Protein AF-A0A9Q2W4R4-F1 (afdb_monomer)

Nearest PDB structures (foldseek):
  2p9r-assembly2_B  TM=5.722E-01  e=4.052E+00  Homo sapiens
  7nlj-assembly1_B  TM=3.086E-01  e=3.792E+00  Pyricularia oryzae Y34

Secondary structure (DSSP, 8-state):
--PPP----TTHHHHTTTSGGGS--------------SEEEEE-TTS-EEEEEESEETTEES--SHHHHHHHHS-SHHHHHHHHHHT-EEEEE-HHHHHHHHHHHHS--THHHHHHHHTT--

Sequence (122 aa):
MTEQPDTDIRPQLRQHNEDVAALASVTVVPTVTVTVPSHWLLVMPCGCIDGSALSTTFGEIVRPTAESAHKMLTPRKRDRDREIKQGWTVRGATRAELDNLVELFTTKCPHNAEAALEEATQ

Solvent-accessible surface area (backbone atoms only — not comparable to full-atom values): 7758 Å² total; per-residue (Å²): 141,81,86,80,82,86,74,81,63,74,70,61,66,58,60,63,65,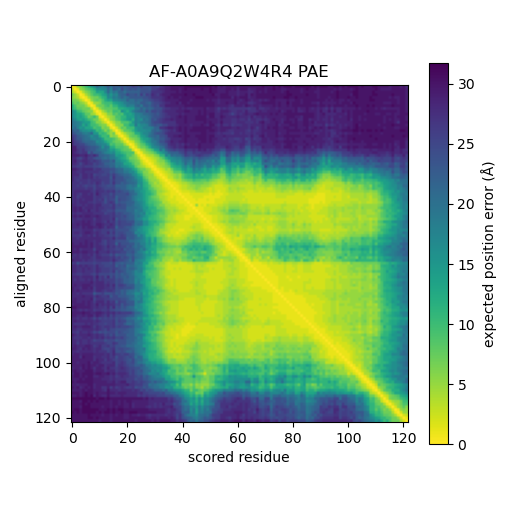66,66,72,78,76,79,78,87,80,77,81,76,82,85,79,86,80,88,62,45,56,28,35,33,38,28,42,69,88,68,42,50,82,46,76,44,66,16,53,56,98,87,40,80,77,29,80,43,52,67,58,41,45,46,65,79,39,70,49,65,71,57,43,58,47,37,53,74,66,52,40,46,58,43,72,32,49,68,73,57,47,70,76,42,54,69,46,71,75,48,79,64,68,63,68,65,52,58,66,52,59,70,71,72,116

Foldseek 3Di:
DDDDDDPPCVVVVVVVVVVVPPDDPPDDDDDDDQDAFQKKFWAAPVRFTPDMDGCDDPNDRQHSDQVSRLCVVPVDPVVSVVRVVRVIGIDGHHPVVVVVCVVSNVDDDPVVVVVVVVVVPD

Organism: NCBI:txid138532

pLDDT: mean 73.84, std 16.37, range [43.47, 94.0]

Radius of gyration: 32.1 Å; Cα contacts (8 Å, |Δi|>4): 113; chains: 1; bounding box: 80×88×51 Å

Mean predicted aligned error: 15.01 Å

Structure (mmCIF, N/CA/C/O backbone):
data_AF-A0A9Q2W4R4-F1
#
_entry.id   AF-A0A9Q2W4R4-F1
#
loop_
_atom_site.group_PDB
_atom_site.id
_atom_site.type_symbol
_atom_site.label_atom_id
_atom_site.label_alt_id
_atom_site.label_comp_id
_atom_site.label_asym_id
_atom_site.label_entity_id
_atom_site.label_seq_id
_atom_site.pdbx_PDB_ins_code
_atom_site.Cartn_x
_atom_site.Cartn_y
_atom_site.Cartn_z
_atom_site.occupancy
_atom_site.B_iso_or_equiv
_atom_site.auth_seq_id
_atom_site.auth_comp_id
_atom_site.auth_asym_id
_atom_site.auth_atom_id
_atom_site.pdbx_PDB_model_num
ATOM 1 N N . MET A 1 1 ? 55.537 69.173 -29.488 1.00 48.00 1 MET A N 1
ATOM 2 C CA . MET A 1 1 ? 54.362 69.259 -28.601 1.00 48.00 1 MET A CA 1
ATOM 3 C C . MET A 1 1 ? 53.342 68.271 -29.127 1.00 48.00 1 MET A C 1
ATOM 5 O O . MET A 1 1 ? 52.731 68.569 -30.142 1.00 48.00 1 MET A O 1
ATOM 9 N N . THR A 1 2 ? 53.226 67.102 -28.497 1.00 44.75 2 THR A N 1
ATOM 10 C CA . THR A 1 2 ? 52.089 66.194 -28.708 1.00 44.75 2 THR A CA 1
ATOM 11 C C . THR A 1 2 ? 51.875 65.444 -27.400 1.00 44.75 2 THR A C 1
ATOM 13 O O . THR A 1 2 ? 52.601 64.507 -27.083 1.00 44.75 2 THR A O 1
ATOM 16 N N . GLU A 1 3 ? 50.956 65.957 -26.595 1.00 49.56 3 GLU A N 1
ATOM 17 C CA . GLU A 1 3 ? 50.534 65.380 -25.321 1.00 49.56 3 GLU A CA 1
ATOM 18 C C . GLU A 1 3 ? 49.612 64.187 -25.617 1.00 49.56 3 GLU A C 1
ATOM 20 O O . GLU A 1 3 ? 48.666 64.311 -26.397 1.00 49.56 3 GLU A O 1
ATOM 25 N N . GLN A 1 4 ? 49.908 63.014 -25.052 1.00 56.34 4 GLN A N 1
ATOM 26 C CA . GLN A 1 4 ? 48.991 61.872 -25.083 1.00 56.34 4 GLN A CA 1
ATOM 27 C C . GLN A 1 4 ? 47.985 62.011 -23.928 1.00 56.34 4 GLN A C 1
ATOM 29 O O . GLN A 1 4 ? 48.412 62.302 -22.812 1.00 56.34 4 GLN A O 1
ATOM 34 N N . PRO A 1 5 ? 46.674 61.805 -24.149 1.00 53.47 5 PRO A N 1
ATOM 35 C CA . PRO A 1 5 ? 45.690 61.880 -23.077 1.00 53.47 5 PRO A CA 1
ATOM 36 C C . PRO A 1 5 ? 45.724 60.615 -22.207 1.00 53.47 5 PRO A C 1
ATOM 38 O O . PRO A 1 5 ? 45.444 59.511 -22.683 1.00 53.47 5 PRO A O 1
ATOM 41 N N . ASP A 1 6 ? 46.029 60.802 -20.921 1.00 58.84 6 ASP A N 1
ATOM 42 C CA . ASP A 1 6 ? 45.850 59.813 -19.854 1.00 58.84 6 ASP A CA 1
ATOM 43 C C . ASP A 1 6 ? 44.366 59.436 -19.755 1.00 58.84 6 ASP A C 1
ATOM 45 O O . ASP A 1 6 ? 43.543 60.143 -19.170 1.00 58.84 6 ASP A O 1
ATOM 49 N N . THR A 1 7 ? 44.001 58.317 -20.377 1.00 59.56 7 THR A N 1
ATOM 50 C CA . THR A 1 7 ? 42.672 57.728 -20.215 1.00 59.56 7 THR A CA 1
ATOM 51 C C . THR A 1 7 ? 42.719 56.850 -18.972 1.00 59.56 7 THR A C 1
ATOM 53 O O . THR A 1 7 ? 43.194 55.718 -19.023 1.00 59.56 7 THR A O 1
ATOM 56 N N . ASP A 1 8 ? 42.269 57.387 -17.839 1.00 58.50 8 ASP A N 1
ATOM 57 C CA . ASP A 1 8 ? 42.145 56.633 -16.592 1.00 58.50 8 ASP A CA 1
ATOM 58 C C . ASP A 1 8 ? 41.060 55.550 -16.748 1.00 58.50 8 ASP A C 1
ATOM 60 O O . ASP A 1 8 ? 39.860 55.820 -16.730 1.00 58.50 8 ASP A O 1
ATOM 64 N N . ILE A 1 9 ? 41.497 54.305 -16.959 1.00 56.22 9 ILE A N 1
ATOM 65 C CA . ILE A 1 9 ? 40.640 53.129 -17.201 1.00 56.22 9 ILE A CA 1
ATOM 66 C C . ILE A 1 9 ? 40.119 52.532 -15.876 1.00 56.22 9 ILE A C 1
ATOM 68 O O . ILE A 1 9 ? 39.275 51.631 -15.869 1.00 56.22 9 ILE A O 1
ATOM 72 N N . ARG A 1 10 ? 40.586 53.033 -14.721 1.00 54.19 10 ARG A N 1
ATOM 73 C CA . ARG A 1 10 ? 40.223 52.512 -13.391 1.00 54.19 10 ARG A CA 1
ATOM 74 C C . ARG A 1 10 ? 38.727 52.583 -13.040 1.00 54.19 10 ARG A C 1
ATOM 76 O O . ARG A 1 10 ? 38.293 51.699 -12.300 1.00 54.19 10 ARG A O 1
ATOM 83 N N . PRO A 1 11 ? 37.903 53.522 -13.551 1.00 53.66 11 PRO A N 1
ATOM 84 C CA . PRO A 1 11 ? 36.466 53.517 -13.268 1.00 53.66 11 PRO A CA 1
ATOM 85 C C . PRO A 1 11 ? 35.711 52.366 -13.950 1.00 53.66 11 PRO A C 1
ATOM 87 O O . PRO A 1 11 ? 34.708 51.897 -13.417 1.00 53.66 11 PRO A O 1
ATOM 90 N N . GLN A 1 12 ? 36.184 51.881 -15.106 1.00 52.44 12 GLN A N 1
ATOM 91 C CA . GLN A 1 12 ? 35.434 50.922 -15.931 1.00 52.44 12 GLN A CA 1
ATOM 92 C C . GLN A 1 12 ? 35.511 49.481 -15.404 1.00 52.44 12 GLN A C 1
ATOM 94 O O . GLN A 1 12 ? 34.550 48.727 -15.534 1.00 52.44 12 GLN A O 1
ATOM 99 N N . LEU A 1 13 ? 36.609 49.104 -14.735 1.00 52.53 13 LEU A N 1
ATOM 100 C CA . LEU A 1 13 ? 36.751 47.762 -14.151 1.00 52.53 13 LEU A CA 1
ATOM 101 C C . LEU A 1 13 ? 35.843 47.528 -12.933 1.00 52.53 13 LEU A C 1
ATOM 103 O O . LEU A 1 13 ? 35.542 46.383 -12.607 1.00 52.53 13 LEU A O 1
ATOM 107 N N . ARG A 1 14 ? 35.418 48.595 -12.242 1.00 51.69 14 ARG A N 1
ATOM 108 C CA . ARG A 1 14 ? 34.556 48.477 -11.058 1.00 51.69 14 ARG A CA 1
ATOM 109 C C . ARG A 1 14 ? 33.106 48.183 -11.443 1.00 51.69 14 ARG A C 1
ATOM 111 O O . ARG A 1 14 ? 32.484 47.353 -10.792 1.00 51.69 14 ARG A O 1
ATOM 118 N N . GLN A 1 15 ? 32.619 48.788 -12.528 1.00 50.75 15 GLN A N 1
ATOM 119 C CA . GLN A 1 15 ? 31.242 48.614 -12.998 1.00 50.75 15 GLN A CA 1
ATOM 120 C C . GLN A 1 15 ? 30.967 47.175 -13.471 1.00 50.75 15 GLN A C 1
ATOM 122 O O . GLN A 1 15 ? 29.915 46.625 -13.173 1.00 50.75 15 GLN A O 1
ATOM 127 N N . HIS A 1 16 ? 31.932 46.518 -14.128 1.00 50.31 16 HIS A N 1
ATOM 128 C CA . HIS A 1 16 ? 31.747 45.146 -14.622 1.00 50.31 16 HIS A CA 1
ATOM 129 C C . HIS A 1 16 ? 31.712 44.061 -13.538 1.00 50.31 16 HIS A C 1
ATOM 131 O O . HIS A 1 16 ? 31.210 42.970 -13.797 1.00 50.31 16 HIS A O 1
ATOM 137 N N . ASN A 1 17 ? 32.210 44.334 -12.330 1.00 50.50 17 ASN A N 1
ATOM 138 C CA . ASN A 1 17 ? 32.214 43.341 -11.252 1.00 50.50 17 ASN A CA 1
ATOM 139 C C . ASN A 1 17 ? 30.885 43.276 -10.482 1.00 50.50 17 ASN A C 1
ATOM 141 O O . ASN A 1 17 ? 30.648 42.298 -9.775 1.00 50.50 17 ASN A O 1
ATOM 145 N N . GLU A 1 18 ? 30.013 44.278 -10.619 1.00 51.09 18 GLU A N 1
ATOM 146 C CA . GLU A 1 18 ? 28.725 44.334 -9.913 1.00 51.09 18 GLU A CA 1
ATOM 147 C C . GLU A 1 18 ? 27.595 43.637 -10.700 1.00 51.09 18 GLU A C 1
ATOM 149 O O . GLU A 1 18 ? 26.637 43.154 -10.097 1.00 51.09 18 GLU A O 1
ATOM 154 N N . ASP A 1 19 ? 27.754 43.460 -12.019 1.00 46.78 19 ASP A N 1
ATOM 155 C CA . ASP A 1 19 ? 26.759 42.811 -12.890 1.00 46.78 19 ASP A CA 1
ATOM 156 C C . ASP A 1 19 ? 26.824 41.267 -12.880 1.00 46.78 19 ASP A C 1
ATOM 158 O O . ASP A 1 19 ? 25.856 40.593 -13.237 1.00 46.78 19 ASP A O 1
ATOM 162 N N . VAL A 1 20 ? 27.939 40.665 -12.441 1.00 52.25 20 VAL A N 1
ATOM 163 C CA . VAL A 1 20 ? 28.107 39.191 -12.431 1.00 52.25 20 VAL A CA 1
ATOM 164 C C . VAL A 1 20 ? 27.402 38.534 -11.232 1.00 52.25 20 VAL A C 1
ATOM 166 O O . VAL A 1 20 ? 27.149 37.330 -11.234 1.00 52.25 20 VAL A O 1
ATOM 169 N N . ALA A 1 21 ? 27.016 39.310 -10.217 1.00 52.81 21 ALA A N 1
ATOM 170 C CA . ALA A 1 21 ? 26.387 38.792 -9.001 1.00 52.81 21 ALA A CA 1
ATOM 171 C C . ALA A 1 21 ? 24.892 38.430 -9.160 1.00 52.81 21 ALA A C 1
ATOM 173 O O . 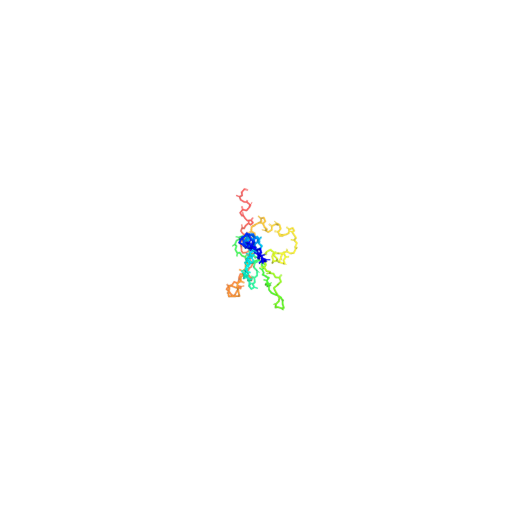ALA A 1 21 ? 24.295 37.906 -8.220 1.00 52.81 21 ALA A O 1
ATOM 174 N N . ALA A 1 22 ? 24.273 38.696 -10.317 1.00 54.69 22 ALA A N 1
ATOM 175 C CA . ALA A 1 22 ? 22.814 38.672 -10.445 1.00 54.69 22 ALA A CA 1
ATOM 176 C C . ALA A 1 22 ? 22.186 37.413 -11.082 1.00 54.69 22 ALA A C 1
ATOM 178 O O . ALA A 1 22 ? 20.964 37.307 -11.042 1.00 54.69 22 ALA A O 1
ATOM 179 N N . LEU A 1 23 ? 22.924 36.457 -11.670 1.00 55.16 23 LEU A N 1
ATOM 180 C CA . LEU A 1 23 ? 22.287 35.429 -12.528 1.00 55.16 23 LEU A CA 1
ATOM 181 C C . LEU A 1 23 ? 22.839 33.997 -12.405 1.00 55.16 23 LEU A C 1
ATOM 183 O O . LEU A 1 23 ? 23.126 33.349 -13.410 1.00 55.16 23 LEU A O 1
ATOM 187 N N . ALA A 1 24 ? 22.916 33.441 -11.196 1.00 59.12 24 ALA A N 1
ATOM 188 C CA . ALA A 1 24 ? 23.051 31.987 -11.054 1.00 59.12 24 ALA A CA 1
ATOM 189 C C . ALA A 1 24 ? 22.366 31.460 -9.788 1.00 59.12 24 ALA A C 1
ATOM 191 O O . ALA A 1 24 ? 23.006 31.069 -8.814 1.00 59.12 24 ALA A O 1
ATOM 192 N N . SER A 1 25 ? 21.034 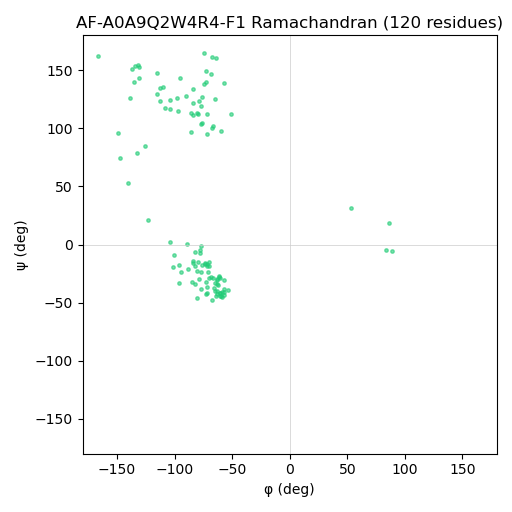31.407 -9.801 1.00 61.88 25 SER A N 1
ATOM 193 C CA . SER A 1 25 ? 20.303 30.540 -8.877 1.00 61.88 25 SER A CA 1
ATOM 194 C C . SER A 1 25 ? 20.510 29.089 -9.322 1.00 61.88 25 SER A C 1
ATOM 196 O O . SER A 1 25 ? 19.816 28.600 -10.210 1.00 61.88 25 SER A O 1
ATOM 198 N N . VAL A 1 26 ? 21.492 28.396 -8.741 1.00 66.00 26 VAL A N 1
ATOM 199 C CA . VAL A 1 26 ? 21.658 26.949 -8.932 1.00 66.00 26 VAL A CA 1
ATOM 200 C C . VAL A 1 26 ? 20.477 26.253 -8.258 1.00 66.00 26 VAL A C 1
ATOM 20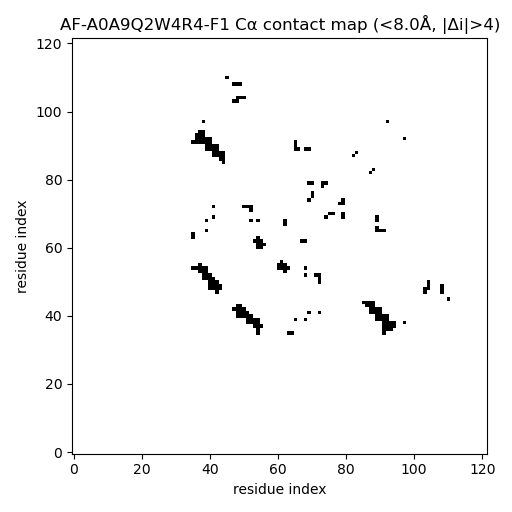2 O O . VAL A 1 26 ? 20.438 26.103 -7.039 1.00 66.00 26 VAL A O 1
ATOM 205 N N . THR A 1 27 ? 19.477 25.853 -9.041 1.00 68.62 27 THR A N 1
ATOM 206 C CA . THR A 1 27 ? 18.376 25.027 -8.542 1.00 68.62 27 THR A CA 1
ATOM 207 C C . THR A 1 27 ? 18.862 23.587 -8.414 1.00 68.62 27 THR A C 1
ATOM 209 O O . THR A 1 27 ? 19.001 22.872 -9.403 1.00 68.62 27 THR A O 1
ATOM 212 N N . VAL A 1 28 ? 19.129 23.149 -7.184 1.00 69.75 28 VAL A N 1
ATOM 213 C CA . VAL A 1 28 ? 19.353 21.731 -6.885 1.00 69.75 28 VAL A CA 1
ATOM 214 C C . VAL A 1 28 ? 18.006 21.017 -6.989 1.00 69.75 28 VAL A C 1
ATOM 216 O O . VAL A 1 28 ? 17.111 21.269 -6.186 1.00 69.75 28 VAL A O 1
ATOM 219 N N . VAL A 1 29 ? 17.847 20.139 -7.982 1.00 76.56 29 VAL A N 1
ATOM 220 C CA . VAL A 1 29 ? 16.679 19.253 -8.076 1.00 76.56 29 VAL A CA 1
ATOM 221 C C . VAL A 1 29 ? 16.958 18.034 -7.193 1.00 76.56 29 VAL A C 1
ATOM 223 O O . VAL A 1 29 ? 17.858 17.255 -7.520 1.00 76.56 29 VAL A O 1
ATOM 226 N N . PRO A 1 30 ? 16.250 17.844 -6.066 1.00 76.00 30 PRO A N 1
ATOM 227 C CA . PRO A 1 30 ? 16.439 16.648 -5.264 1.00 76.00 30 PRO A CA 1
ATOM 228 C C . PRO A 1 30 ? 15.994 15.433 -6.080 1.00 76.00 30 PRO A C 1
ATOM 230 O O . PRO A 1 30 ? 14.869 15.369 -6.576 1.00 76.00 30 PRO A O 1
ATOM 233 N N . THR A 1 31 ? 16.885 14.456 -6.222 1.00 76.75 31 THR A N 1
ATOM 234 C CA . THR A 1 31 ? 16.512 13.151 -6.770 1.00 76.75 31 THR A CA 1
ATOM 235 C C . THR A 1 31 ? 15.843 12.357 -5.655 1.00 76.75 31 THR A C 1
ATOM 237 O O . THR A 1 31 ? 16.488 12.012 -4.666 1.00 76.75 31 THR A O 1
ATOM 240 N N . VAL A 1 32 ? 14.541 12.103 -5.792 1.00 76.19 32 VAL A N 1
ATOM 241 C CA . VAL A 1 32 ? 13.774 11.279 -4.850 1.00 76.19 32 VAL A CA 1
ATOM 242 C C . VAL A 1 32 ? 13.687 9.864 -5.403 1.00 76.19 32 VAL A C 1
ATOM 244 O O . VAL A 1 32 ? 13.062 9.627 -6.435 1.00 76.19 32 VAL A O 1
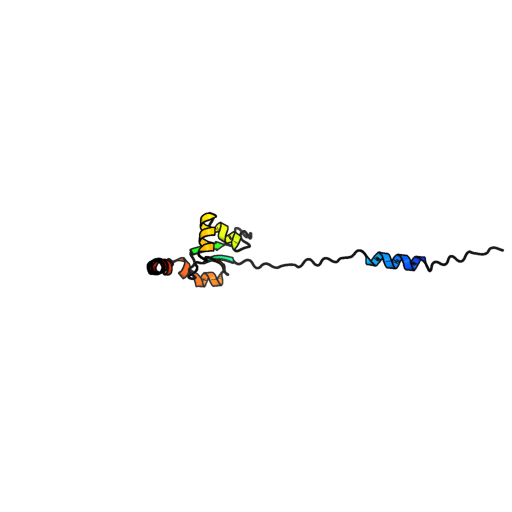ATOM 247 N N . THR A 1 33 ? 14.297 8.917 -4.698 1.00 76.06 33 THR A N 1
ATOM 248 C CA . THR A 1 33 ? 14.138 7.491 -4.988 1.00 76.06 33 THR A CA 1
ATOM 249 C C . THR A 1 33 ? 12.869 6.988 -4.309 1.00 76.06 33 THR A C 1
ATOM 251 O O . THR A 1 33 ? 12.739 7.083 -3.090 1.00 76.06 33 THR A O 1
ATOM 254 N N . VAL A 1 34 ? 11.934 6.442 -5.089 1.00 70.94 34 VAL A N 1
ATOM 255 C CA . VAL A 1 34 ? 10.714 5.812 -4.568 1.00 70.94 34 VAL A CA 1
ATOM 256 C C . VAL A 1 34 ? 10.868 4.301 -4.653 1.00 70.94 34 VAL A C 1
ATOM 258 O O . VAL A 1 34 ? 10.970 3.738 -5.742 1.00 70.94 34 VAL A O 1
ATOM 261 N N . THR A 1 35 ? 10.864 3.636 -3.502 1.00 78.81 35 THR A N 1
ATOM 262 C CA . THR A 1 35 ? 10.804 2.174 -3.441 1.00 78.81 35 THR A CA 1
ATOM 263 C C . THR A 1 35 ? 9.358 1.735 -3.624 1.00 78.81 35 THR A C 1
ATOM 265 O O . THR A 1 35 ? 8.511 1.997 -2.772 1.00 78.81 35 THR A O 1
ATOM 268 N N . VAL A 1 36 ? 9.073 1.060 -4.736 1.00 82.25 36 VAL A N 1
ATOM 269 C CA . VAL A 1 36 ? 7.751 0.481 -4.997 1.00 82.25 36 VAL A CA 1
ATOM 270 C C . VAL A 1 36 ? 7.732 -0.951 -4.451 1.00 82.25 36 VAL A C 1
ATOM 272 O O . VAL A 1 36 ? 8.638 -1.725 -4.770 1.00 82.25 36 VAL A O 1
ATOM 275 N N . PRO A 1 37 ? 6.740 -1.332 -3.624 1.00 87.75 37 PRO A N 1
ATOM 276 C CA . PRO A 1 37 ? 6.643 -2.697 -3.114 1.00 87.75 37 PRO A CA 1
ATOM 277 C C . PRO A 1 37 ? 6.398 -3.679 -4.261 1.00 87.75 37 PRO A C 1
ATOM 279 O O . PRO A 1 37 ? 5.921 -3.287 -5.320 1.00 87.75 37 PRO A O 1
ATOM 282 N N . SER A 1 38 ? 6.664 -4.970 -4.071 1.00 85.88 38 SER A N 1
ATOM 283 C CA . SER A 1 38 ? 6.363 -5.971 -5.106 1.00 85.88 38 SER A CA 1
ATOM 284 C C . SER A 1 38 ? 4.856 -6.215 -5.240 1.00 85.88 38 SER A C 1
ATOM 286 O O . SER A 1 38 ? 4.354 -6.416 -6.347 1.00 85.88 38 SER A O 1
ATOM 288 N N . HIS A 1 39 ? 4.143 -6.180 -4.112 1.00 89.94 39 HIS A N 1
ATOM 289 C CA . HIS A 1 39 ? 2.704 -6.397 -4.032 1.00 89.94 39 HIS A CA 1
ATOM 290 C C . HIS A 1 39 ? 2.048 -5.336 -3.150 1.00 89.94 39 HIS A C 1
ATOM 292 O O . HIS A 1 39 ? 2.652 -4.813 -2.215 1.00 89.94 39 HIS A O 1
ATOM 298 N N . TRP A 1 40 ? 0.780 -5.074 -3.420 1.00 92.50 40 TRP A N 1
ATOM 299 C CA . TRP A 1 40 ? -0.120 -4.298 -2.587 1.00 92.50 40 TRP A CA 1
ATOM 300 C C . TRP A 1 40 ? -1.157 -5.224 -1.978 1.00 92.50 40 TRP A C 1
ATOM 302 O O . TRP A 1 40 ? -1.709 -6.065 -2.681 1.00 92.50 40 TRP A O 1
ATOM 312 N N . LEU A 1 41 ? -1.426 -5.059 -0.690 1.00 91.62 41 LEU A N 1
ATOM 313 C CA . LEU A 1 41 ? -2.377 -5.850 0.078 1.00 91.62 41 LEU A CA 1
ATOM 314 C C . LEU A 1 41 ? -3.515 -4.952 0.538 1.00 91.62 41 LEU A C 1
ATOM 316 O O . LEU A 1 41 ? -3.248 -3.902 1.123 1.00 91.62 41 LEU A O 1
ATOM 320 N N . LEU A 1 42 ? -4.758 -5.366 0.303 1.00 91.69 42 LEU A N 1
ATOM 321 C CA . LEU A 1 42 ? -5.927 -4.752 0.923 1.00 91.69 42 LEU A CA 1
ATOM 322 C C . LEU A 1 42 ? -6.141 -5.408 2.285 1.00 91.69 42 LEU A C 1
ATOM 324 O O . LEU A 1 42 ? -6.421 -6.604 2.366 1.00 91.69 42 LEU A O 1
ATOM 328 N N . VAL A 1 43 ? -5.959 -4.626 3.342 1.00 90.44 43 VAL A N 1
ATOM 329 C CA . VAL A 1 43 ? -5.958 -5.086 4.727 1.00 90.44 43 VAL A CA 1
ATOM 330 C C . VAL A 1 43 ? -7.172 -4.508 5.443 1.00 90.44 43 VAL A C 1
ATOM 332 O O . VAL A 1 43 ? -7.375 -3.292 5.486 1.00 90.44 43 VAL A O 1
ATOM 335 N N . MET A 1 44 ? -7.978 -5.399 6.006 1.00 88.56 44 MET A N 1
ATOM 336 C CA . MET A 1 44 ? -9.109 -5.063 6.859 1.00 88.56 44 MET A CA 1
ATOM 337 C C . MET A 1 44 ? -8.642 -4.452 8.190 1.00 88.56 44 MET A C 1
ATOM 339 O O . MET A 1 44 ? -7.507 -4.686 8.608 1.00 88.56 44 MET A O 1
ATOM 343 N N . PRO A 1 45 ? -9.518 -3.742 8.921 1.00 86.25 45 PRO A N 1
ATOM 344 C CA . PRO A 1 45 ? -9.186 -3.160 10.227 1.00 86.25 45 PRO A CA 1
ATOM 345 C C . PRO A 1 45 ? -8.696 -4.188 11.256 1.00 86.25 45 PRO A C 1
ATOM 347 O O . PRO A 1 45 ? -7.861 -3.879 12.098 1.00 86.25 45 PRO A O 1
ATOM 350 N N . CYS A 1 46 ? -9.175 -5.431 11.160 1.00 82.31 46 CYS A N 1
ATOM 351 C CA . CYS A 1 46 ? -8.750 -6.549 12.003 1.00 82.31 46 CYS A CA 1
ATOM 352 C C . CYS A 1 46 ? -7.387 -7.156 11.608 1.00 82.31 46 CYS A C 1
ATOM 354 O O . CYS A 1 46 ? -6.942 -8.117 12.228 1.00 82.31 46 CYS A O 1
ATOM 356 N N . GLY A 1 47 ? -6.735 -6.648 10.557 1.00 81.69 47 GLY A N 1
ATOM 357 C CA . GLY A 1 47 ? -5.442 -7.132 10.062 1.00 81.69 47 GLY A CA 1
ATOM 358 C C . GLY A 1 47 ? -5.519 -8.265 9.034 1.00 81.69 47 GLY A C 1
ATOM 359 O O . GLY A 1 47 ? -4.497 -8.638 8.460 1.00 81.69 47 GLY A O 1
ATOM 360 N N . CYS A 1 48 ? -6.710 -8.799 8.756 1.00 84.75 48 CYS A N 1
ATOM 361 C CA . CYS A 1 48 ? -6.900 -9.823 7.729 1.00 84.75 48 CYS A CA 1
ATOM 362 C C . CYS A 1 48 ? -6.776 -9.238 6.312 1.00 84.75 48 CYS A C 1
ATOM 364 O O . CYS A 1 48 ? -7.123 -8.082 6.070 1.00 84.75 48 CYS A O 1
ATOM 366 N N . ILE A 1 49 ? -6.301 -10.046 5.363 1.00 87.69 49 ILE A N 1
ATOM 367 C CA . ILE A 1 49 ? -6.085 -9.619 3.977 1.00 87.69 49 ILE A CA 1
ATOM 368 C C . ILE A 1 49 ? -7.285 -10.047 3.131 1.00 87.69 49 ILE A C 1
ATOM 370 O O . ILE A 1 49 ? -7.641 -11.220 3.118 1.00 87.69 49 ILE A O 1
ATOM 374 N N . ASP A 1 50 ? -7.892 -9.100 2.419 1.00 85.94 50 ASP A N 1
ATOM 375 C CA . ASP A 1 50 ? -9.048 -9.354 1.545 1.00 85.94 50 ASP A CA 1
ATOM 376 C C . ASP A 1 50 ? -8.655 -9.426 0.059 1.00 85.94 50 ASP A C 1
ATOM 378 O O . ASP A 1 50 ? -9.357 -10.004 -0.767 1.00 85.94 50 ASP A O 1
ATOM 382 N N . GLY A 1 51 ? -7.486 -8.888 -0.301 1.00 85.88 51 GLY A N 1
ATOM 383 C CA . GLY A 1 51 ? -7.005 -8.929 -1.677 1.00 85.88 51 GLY A CA 1
ATOM 384 C C . GLY A 1 51 ? -5.537 -8.560 -1.829 1.00 85.88 51 GLY A C 1
ATOM 385 O O . GLY A 1 51 ? -4.930 -7.949 -0.947 1.00 85.88 51 GLY A O 1
ATOM 386 N N . SER A 1 52 ? -4.962 -8.921 -2.976 1.00 88.06 52 SER A N 1
ATOM 387 C CA . SER A 1 52 ? -3.628 -8.475 -3.373 1.00 88.06 52 SER A CA 1
ATOM 388 C C . SER A 1 52 ? -3.555 -8.075 -4.842 1.00 88.06 52 SER A C 1
ATOM 390 O O . SER A 1 52 ? -4.303 -8.567 -5.685 1.00 88.06 52 SER A O 1
ATOM 392 N N . ALA A 1 53 ? -2.654 -7.145 -5.141 1.00 88.19 53 ALA A N 1
ATOM 393 C CA . ALA A 1 53 ? -2.369 -6.658 -6.481 1.00 88.19 53 ALA A CA 1
ATOM 394 C C . ALA A 1 53 ? -0.857 -6.574 -6.696 1.00 88.19 53 ALA A C 1
ATOM 396 O O . ALA A 1 53 ? -0.122 -6.142 -5.811 1.00 88.19 53 ALA A O 1
ATOM 397 N N . LEU A 1 54 ? -0.385 -6.947 -7.883 1.00 86.81 54 LEU A N 1
ATOM 398 C CA . LEU A 1 54 ? 1.008 -6.736 -8.270 1.00 86.81 54 LEU A CA 1
ATOM 399 C C . LEU A 1 54 ? 1.266 -5.254 -8.545 1.00 86.81 54 LEU A C 1
ATOM 401 O O . LEU A 1 54 ? 0.451 -4.572 -9.173 1.00 86.81 54 LEU A O 1
ATOM 405 N N . SER A 1 55 ? 2.426 -4.764 -8.113 1.00 85.50 55 SER A N 1
ATOM 406 C CA . SER A 1 55 ? 2.840 -3.391 -8.417 1.00 85.50 55 SER A CA 1
ATOM 407 C C . SER A 1 55 ? 3.345 -3.225 -9.846 1.00 85.50 55 SER A C 1
ATOM 409 O O . SER A 1 55 ? 3.303 -2.121 -10.398 1.00 85.50 55 SER A O 1
ATOM 411 N N . THR A 1 56 ? 3.804 -4.326 -10.445 1.00 83.56 56 THR A N 1
ATOM 412 C CA . THR A 1 56 ? 4.298 -4.385 -11.816 1.00 83.56 56 THR A CA 1
ATOM 413 C C . THR A 1 56 ? 3.422 -5.274 -12.690 1.00 83.56 56 THR A C 1
ATOM 415 O O . THR A 1 56 ? 2.824 -6.252 -12.243 1.00 83.56 56 THR A O 1
ATOM 418 N N . THR A 1 57 ? 3.319 -4.936 -13.969 1.00 78.50 57 THR A N 1
ATOM 419 C CA . THR A 1 57 ? 2.656 -5.764 -14.982 1.00 78.50 57 THR A CA 1
ATOM 420 C C . THR A 1 57 ? 3.509 -5.700 -16.240 1.00 78.50 57 THR A C 1
ATOM 422 O O . THR A 1 57 ? 3.880 -4.615 -16.665 1.00 78.50 57 THR A O 1
ATOM 425 N N . PHE A 1 58 ? 3.898 -6.856 -16.786 1.00 79.06 58 PHE A N 1
ATOM 426 C CA . PHE A 1 58 ? 4.828 -6.950 -17.927 1.00 79.06 58 PHE A CA 1
ATOM 427 C C . PHE A 1 58 ? 6.161 -6.192 -17.746 1.00 79.06 58 PHE A C 1
ATOM 429 O O . PHE A 1 58 ? 6.748 -5.719 -18.710 1.00 79.06 58 PHE A O 1
ATOM 436 N N . GLY A 1 59 ? 6.655 -6.085 -16.509 1.00 73.94 59 GLY A N 1
ATOM 437 C CA . GLY A 1 59 ? 7.905 -5.377 -16.201 1.00 73.94 59 GLY A CA 1
ATOM 438 C C . GLY A 1 59 ? 7.761 -3.861 -16.032 1.00 73.94 59 GLY A C 1
ATOM 439 O O . GL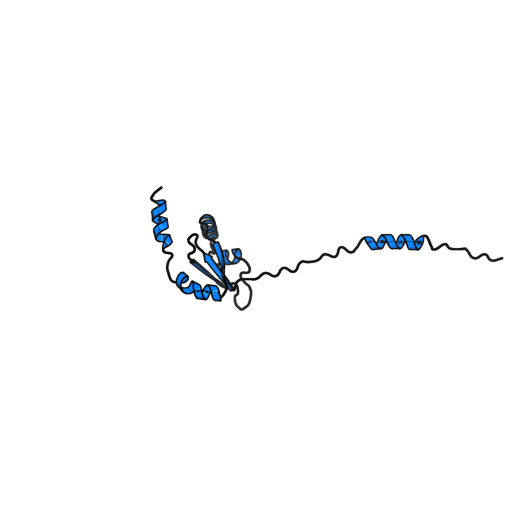Y A 1 59 ? 8.716 -3.217 -15.611 1.00 73.94 59 GLY A O 1
ATOM 440 N N . GLU A 1 60 ? 6.576 -3.294 -16.266 1.00 80.75 60 GLU A N 1
ATOM 441 C CA . GLU A 1 60 ? 6.296 -1.876 -16.033 1.00 80.75 60 GLU A CA 1
ATOM 442 C C . GLU A 1 60 ? 5.656 -1.656 -14.661 1.00 80.75 60 GLU A C 1
ATOM 444 O O . GLU A 1 60 ? 4.837 -2.458 -14.206 1.00 80.75 60 GLU A O 1
ATOM 449 N N . ILE A 1 61 ? 6.008 -0.554 -13.993 1.00 80.00 61 ILE A N 1
ATOM 450 C CA . ILE A 1 61 ? 5.374 -0.145 -12.734 1.00 80.00 61 ILE A CA 1
ATOM 451 C C . ILE A 1 61 ? 4.004 0.447 -13.061 1.00 80.00 61 ILE A C 1
ATOM 453 O O . ILE A 1 61 ? 3.894 1.583 -13.513 1.00 80.00 61 ILE A O 1
ATOM 457 N N . VAL A 1 62 ? 2.947 -0.315 -12.791 1.00 80.50 62 VAL A N 1
ATOM 458 C CA . VAL A 1 62 ? 1.562 0.116 -13.039 1.00 80.50 62 VAL A CA 1
ATOM 459 C C . VAL A 1 62 ? 0.940 0.730 -11.782 1.00 80.50 62 VAL A C 1
ATOM 461 O O . VAL A 1 62 ? -0.004 1.522 -11.875 1.00 80.50 62 VAL A O 1
ATOM 464 N N . ARG A 1 63 ? 1.459 0.383 -10.592 1.00 80.44 63 ARG A N 1
ATOM 465 C CA . ARG A 1 63 ? 0.917 0.811 -9.291 1.00 80.44 63 ARG A CA 1
ATOM 466 C C . ARG A 1 63 ? 2.019 1.337 -8.365 1.00 80.44 63 ARG A C 1
ATOM 468 O O . ARG A 1 63 ? 2.458 0.619 -7.467 1.00 80.44 63 ARG A O 1
ATOM 475 N N . PRO A 1 64 ? 2.479 2.584 -8.567 1.00 81.31 64 PRO A N 1
ATOM 476 C CA . PRO A 1 64 ? 3.530 3.168 -7.738 1.00 81.31 64 PRO A CA 1
ATOM 477 C C . PRO A 1 64 ? 3.042 3.562 -6.334 1.00 81.31 64 PRO A C 1
ATOM 479 O O . PRO A 1 64 ? 3.864 3.764 -5.447 1.00 81.31 64 PRO A O 1
ATOM 482 N N . THR A 1 65 ? 1.725 3.675 -6.113 1.00 87.69 65 THR A N 1
ATOM 483 C CA . THR A 1 65 ? 1.148 4.165 -4.847 1.00 87.69 65 THR A CA 1
ATOM 484 C C . THR A 1 65 ? 0.034 3.271 -4.309 1.00 87.69 65 THR A C 1
ATOM 486 O O . THR A 1 65 ? -0.687 2.625 -5.076 1.00 87.69 65 THR A O 1
ATOM 489 N N . ALA A 1 66 ? -0.170 3.316 -2.989 1.00 88.38 66 ALA A N 1
ATOM 490 C CA . ALA A 1 66 ? -1.253 2.612 -2.302 1.00 88.38 66 ALA A CA 1
ATOM 491 C C . ALA A 1 66 ? -2.642 3.003 -2.840 1.00 88.38 66 ALA A C 1
ATOM 493 O O . ALA A 1 66 ? -3.495 2.143 -3.029 1.00 88.38 66 ALA A O 1
ATOM 494 N N . GLU A 1 67 ? -2.854 4.278 -3.180 1.00 88.88 67 GLU A N 1
ATOM 495 C CA . GLU A 1 67 ? -4.112 4.751 -3.774 1.00 88.88 67 GLU A CA 1
ATOM 496 C C . GLU A 1 67 ? -4.364 4.122 -5.154 1.00 88.88 67 GLU A C 1
ATOM 498 O O . GLU A 1 67 ? -5.465 3.649 -5.448 1.00 88.88 67 GLU A O 1
ATOM 503 N N . SER A 1 68 ? -3.330 4.065 -6.003 1.00 88.94 68 SER A N 1
ATOM 504 C CA . SER A 1 68 ? -3.440 3.452 -7.330 1.00 88.94 68 SER A CA 1
ATOM 505 C C . SER A 1 68 ? -3.775 1.961 -7.238 1.00 88.94 68 SER A C 1
ATOM 507 O O . SER A 1 68 ? -4.537 1.445 -8.060 1.00 88.94 68 SER A O 1
ATOM 509 N N . ALA A 1 69 ? -3.251 1.288 -6.213 1.00 89.94 69 ALA A N 1
ATOM 510 C CA . ALA A 1 69 ? -3.550 -0.100 -5.910 1.00 89.94 69 ALA A CA 1
ATOM 511 C C . ALA A 1 69 ? -4.961 -0.276 -5.336 1.00 89.94 69 ALA A C 1
ATOM 513 O O . ALA A 1 69 ? -5.685 -1.153 -5.799 1.00 89.94 69 ALA A O 1
ATOM 514 N N . HIS A 1 70 ? -5.409 0.601 -4.430 1.00 91.56 70 HIS A N 1
ATOM 515 C CA . HIS A 1 70 ? -6.777 0.583 -3.899 1.00 91.56 70 HIS A CA 1
ATOM 516 C C . HIS A 1 70 ? -7.819 0.746 -5.005 1.00 91.56 70 HIS A C 1
ATOM 518 O O . HIS A 1 70 ? -8.820 0.040 -5.037 1.00 91.56 70 HIS A O 1
ATOM 524 N N . LYS A 1 71 ? -7.557 1.627 -5.976 1.00 91.94 71 LYS A N 1
ATOM 525 C CA . LYS A 1 71 ? -8.413 1.808 -7.157 1.00 91.94 71 LYS A CA 1
ATOM 526 C C . LYS A 1 71 ? -8.500 0.557 -8.033 1.00 91.94 71 LYS A C 1
ATOM 528 O O . LYS A 1 71 ? -9.510 0.376 -8.705 1.00 91.94 71 LYS A O 1
ATOM 533 N N . MET A 1 72 ? -7.460 -0.270 -8.064 1.00 89.31 72 MET A N 1
ATOM 534 C CA . MET A 1 72 ? -7.457 -1.522 -8.820 1.00 89.31 72 MET A CA 1
ATOM 535 C C . MET A 1 72 ? -8.185 -2.631 -8.054 1.00 89.31 72 MET A C 1
ATOM 537 O O . MET A 1 72 ? -9.041 -3.292 -8.634 1.00 89.31 72 MET A O 1
ATOM 541 N N . LEU A 1 73 ? -7.886 -2.775 -6.760 1.00 88.75 73 LEU A N 1
ATOM 542 C CA . LEU A 1 73 ? -8.485 -3.775 -5.870 1.00 88.75 73 LEU A CA 1
ATOM 543 C C . LEU A 1 73 ? -9.986 -3.535 -5.681 1.00 88.75 73 LEU A C 1
ATOM 545 O O . LEU A 1 73 ? -10.781 -4.466 -5.771 1.00 88.75 73 LEU A O 1
ATOM 549 N N . THR A 1 74 ? -10.376 -2.268 -5.551 1.00 91.06 74 THR A N 1
ATOM 550 C CA . THR A 1 74 ? -11.764 -1.841 -5.389 1.00 91.06 74 THR A CA 1
ATOM 551 C C . THR A 1 74 ? -12.098 -0.794 -6.464 1.00 91.06 74 THR A C 1
ATOM 553 O O . THR A 1 74 ? -12.011 0.412 -6.218 1.00 91.06 74 THR A O 1
ATOM 556 N N . PRO A 1 75 ? -12.495 -1.190 -7.693 1.00 91.38 75 PRO A N 1
ATOM 557 C CA . PRO A 1 75 ? -12.716 -0.260 -8.814 1.00 91.38 75 PRO A CA 1
ATOM 558 C C . PRO A 1 75 ? -13.843 0.750 -8.591 1.00 91.38 75 PRO A C 1
ATOM 560 O O . PRO A 1 75 ? -13.794 1.890 -9.075 1.00 91.38 75 PRO A O 1
ATOM 563 N N . ARG A 1 76 ? -14.861 0.360 -7.824 1.00 93.62 76 ARG A N 1
ATOM 564 C CA . ARG A 1 76 ? -16.029 1.191 -7.535 1.00 93.62 76 ARG A CA 1
ATOM 565 C C . ARG A 1 76 ? -15.698 2.215 -6.456 1.00 93.62 76 ARG A C 1
ATOM 567 O O . ARG A 1 76 ? -15.336 1.865 -5.339 1.00 93.62 76 ARG A O 1
ATOM 574 N N . LYS A 1 77 ? -15.892 3.501 -6.770 1.00 92.19 77 LYS A N 1
ATOM 575 C CA . LYS A 1 77 ? -15.634 4.605 -5.828 1.00 92.19 77 LYS A CA 1
ATOM 576 C C . LYS A 1 77 ? -16.434 4.468 -4.530 1.00 92.19 77 LYS A C 1
ATOM 578 O O . LYS A 1 77 ? -15.872 4.629 -3.460 1.00 92.19 77 LYS A O 1
ATOM 583 N N . ARG A 1 78 ? -17.717 4.104 -4.632 1.00 94.00 78 ARG A N 1
ATOM 584 C CA . ARG A 1 78 ? -18.594 3.914 -3.467 1.00 94.00 78 ARG A CA 1
ATOM 585 C C . ARG A 1 78 ? -18.044 2.883 -2.478 1.00 94.00 78 ARG A C 1
ATOM 587 O O . ARG A 1 78 ? -18.158 3.089 -1.276 1.00 94.00 78 ARG A O 1
ATOM 594 N N . ASP A 1 79 ? -17.485 1.789 -2.986 1.00 90.94 79 ASP A N 1
ATOM 595 C CA . ASP A 1 79 ? -16.941 0.723 -2.149 1.00 90.94 79 ASP A CA 1
ATOM 596 C C . ASP A 1 79 ? -15.638 1.178 -1.480 1.00 90.94 79 ASP A C 1
ATOM 598 O O . ASP A 1 79 ? -15.512 1.034 -0.270 1.00 90.94 79 ASP A O 1
ATOM 602 N N . ARG A 1 80 ? -14.755 1.882 -2.205 1.00 93.25 80 ARG A N 1
ATOM 603 C CA . ARG A 1 80 ? -13.554 2.500 -1.610 1.00 93.25 80 ARG A CA 1
ATOM 604 C C . ARG A 1 80 ? -13.878 3.500 -0.512 1.00 93.25 80 ARG A C 1
ATOM 606 O O . ARG A 1 80 ? -13.256 3.474 0.541 1.00 93.25 80 ARG A O 1
ATOM 613 N N . ASP A 1 81 ? -14.851 4.375 -0.749 1.00 92.25 81 ASP A N 1
ATOM 614 C CA . ASP A 1 81 ? -15.257 5.377 0.237 1.00 92.25 81 ASP A CA 1
ATOM 615 C C . ASP A 1 81 ? -15.825 4.700 1.499 1.00 92.25 81 ASP A C 1
ATOM 617 O O . ASP A 1 81 ? -15.629 5.195 2.609 1.00 92.25 81 ASP A O 1
ATOM 621 N N . ARG A 1 82 ? -16.512 3.556 1.347 1.00 92.19 82 ARG A N 1
ATOM 622 C CA . ARG A 1 82 ? -16.962 2.726 2.475 1.00 92.19 82 ARG A CA 1
ATOM 623 C C . ARG A 1 82 ? -15.776 2.089 3.200 1.00 92.19 82 ARG A C 1
ATOM 625 O O . ARG A 1 82 ? -15.715 2.189 4.416 1.00 92.19 82 ARG A O 1
ATOM 632 N N . GLU A 1 83 ? -14.845 1.486 2.474 1.00 91.06 83 GLU A N 1
ATOM 633 C CA . GLU A 1 83 ? -13.647 0.836 3.023 1.00 91.06 83 GLU A CA 1
ATOM 634 C C . GLU A 1 83 ? -12.776 1.823 3.812 1.00 91.06 83 GLU A C 1
ATOM 636 O O . GLU A 1 83 ? -12.397 1.538 4.945 1.00 91.06 83 GLU A O 1
ATOM 641 N N . ILE A 1 84 ? -12.552 3.030 3.282 1.00 90.12 84 ILE A N 1
ATOM 642 C CA . ILE A 1 84 ? -11.824 4.103 3.979 1.00 90.12 84 ILE A CA 1
ATOM 643 C C . ILE A 1 84 ? -12.535 4.481 5.283 1.00 90.12 84 ILE A C 1
ATOM 645 O O . ILE A 1 84 ? -11.890 4.602 6.321 1.00 90.12 84 ILE A O 1
ATOM 649 N N . LYS A 1 85 ? -13.867 4.629 5.259 1.00 90.69 85 LYS A N 1
ATOM 650 C CA . LYS A 1 85 ? -14.659 4.916 6.469 1.00 90.69 85 LYS A CA 1
ATOM 651 C C . LYS A 1 85 ? -14.623 3.776 7.482 1.00 90.69 85 LYS A C 1
ATOM 653 O O . LYS A 1 85 ? -14.673 4.034 8.676 1.00 90.69 85 LYS A O 1
ATOM 658 N N . GLN A 1 86 ? -14.549 2.539 7.004 1.00 87.94 86 GLN A N 1
ATOM 659 C CA . GLN A 1 86 ? -14.436 1.346 7.835 1.00 87.94 86 GLN A CA 1
ATOM 660 C C . GLN A 1 86 ? -13.013 1.131 8.366 1.00 87.94 86 GLN A C 1
ATOM 662 O O . GLN A 1 86 ? -12.827 0.248 9.190 1.00 87.94 86 GLN A O 1
ATOM 667 N N . GLY A 1 87 ? -12.019 1.914 7.931 1.00 89.81 87 GLY A N 1
ATOM 668 C CA . GLY A 1 87 ? -10.633 1.811 8.399 1.00 89.81 87 GLY A CA 1
ATOM 669 C C . GLY A 1 87 ? -9.780 0.792 7.642 1.00 89.81 87 GLY A C 1
ATOM 670 O O . GLY A 1 87 ? -8.749 0.353 8.146 1.00 89.81 87 GLY A O 1
ATOM 671 N N . TRP A 1 88 ? -10.196 0.389 6.443 1.00 92.19 88 TRP A N 1
ATOM 672 C CA . TRP A 1 88 ? -9.398 -0.485 5.589 1.00 92.19 88 TRP A CA 1
ATO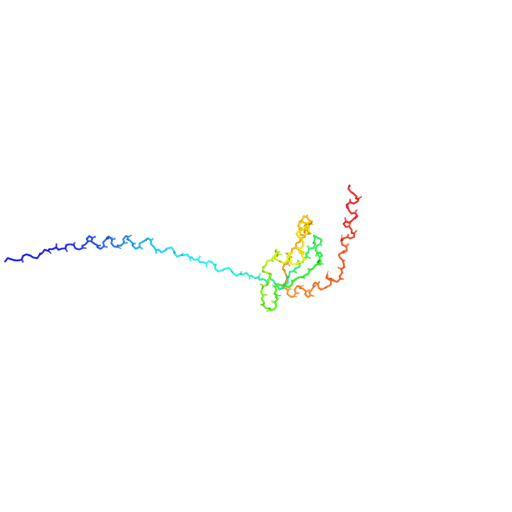M 673 C C . TRP A 1 88 ? -8.162 0.257 5.085 1.00 92.19 88 TRP A C 1
ATOM 675 O O . TRP A 1 88 ? -8.198 1.461 4.821 1.00 92.19 88 TRP A O 1
ATOM 685 N N . THR A 1 89 ? -7.064 -0.474 4.912 1.00 92.12 89 THR A N 1
ATOM 686 C CA . THR A 1 89 ? -5.784 0.097 4.484 1.00 92.12 89 THR A CA 1
ATOM 687 C C . THR A 1 89 ? -5.184 -0.685 3.325 1.00 92.12 89 THR A C 1
ATOM 689 O O . THR A 1 89 ? -5.424 -1.879 3.164 1.00 92.12 89 THR A O 1
ATOM 692 N N . VAL A 1 90 ? -4.383 -0.004 2.503 1.00 92.50 90 VAL A N 1
ATOM 693 C CA . VAL A 1 90 ? -3.576 -0.654 1.468 1.00 92.50 90 VAL A CA 1
ATOM 694 C C . VAL A 1 90 ? -2.110 -0.604 1.873 1.00 92.50 90 VAL A C 1
ATOM 696 O O . VAL A 1 90 ? -1.531 0.475 2.003 1.00 92.50 90 VAL A O 1
ATOM 699 N N . ARG A 1 91 ? -1.508 -1.781 2.067 1.00 91.19 91 ARG A N 1
ATOM 700 C CA . ARG A 1 91 ? -0.127 -1.946 2.538 1.00 91.19 91 ARG A CA 1
ATOM 701 C C . ARG A 1 91 ? 0.751 -2.541 1.445 1.00 91.19 91 ARG A C 1
ATOM 703 O O . ARG A 1 91 ? 0.372 -3.515 0.802 1.00 91.19 91 ARG A O 1
ATOM 710 N N . GLY A 1 92 ? 1.939 -1.976 1.251 1.00 90.12 92 GLY A N 1
ATOM 711 C CA . GLY A 1 92 ? 2.964 -2.577 0.401 1.00 90.12 92 GLY A CA 1
ATOM 712 C C . GLY A 1 92 ? 3.612 -3.781 1.084 1.00 90.12 92 GLY A C 1
ATOM 713 O O . GLY A 1 92 ? 3.909 -3.717 2.274 1.00 90.12 92 GLY A O 1
ATOM 714 N N . ALA A 1 93 ? 3.845 -4.853 0.335 1.00 88.50 93 ALA A N 1
ATOM 715 C CA . ALA A 1 93 ? 4.553 -6.037 0.798 1.00 88.50 93 ALA A CA 1
ATOM 716 C C . ALA A 1 93 ? 5.647 -6.456 -0.193 1.00 88.50 93 ALA A C 1
ATOM 718 O O . ALA A 1 93 ? 5.505 -6.372 -1.421 1.00 88.50 93 ALA A O 1
ATOM 719 N N . THR A 1 94 ? 6.753 -6.929 0.363 1.00 87.50 94 THR A N 1
ATOM 720 C CA . THR A 1 94 ? 7.809 -7.636 -0.360 1.00 87.50 94 THR A CA 1
ATOM 721 C C . THR A 1 94 ? 7.368 -9.059 -0.699 1.00 87.50 94 THR A C 1
ATOM 723 O O . THR A 1 94 ? 6.407 -9.590 -0.139 1.00 87.50 94 THR A O 1
ATOM 726 N N . ARG A 1 95 ? 8.085 -9.713 -1.621 1.00 82.19 95 ARG A N 1
ATOM 727 C CA . ARG A 1 95 ? 7.816 -11.120 -1.937 1.00 82.19 95 ARG A CA 1
ATOM 728 C C . ARG A 1 95 ? 8.006 -12.036 -0.721 1.00 82.19 95 ARG A C 1
ATOM 730 O O . ARG A 1 95 ? 7.162 -12.889 -0.488 1.00 82.19 95 ARG A O 1
ATOM 737 N N . ALA A 1 96 ? 9.055 -11.804 0.068 1.00 84.75 96 ALA A N 1
ATOM 738 C CA . ALA A 1 96 ? 9.341 -12.593 1.264 1.00 84.75 96 ALA A CA 1
ATOM 739 C C . ALA A 1 96 ? 8.234 -12.469 2.324 1.00 84.75 96 ALA A C 1
ATOM 741 O O . ALA A 1 96 ? 7.850 -13.461 2.934 1.00 84.75 96 ALA A O 1
ATOM 742 N N . GLU A 1 97 ? 7.680 -11.270 2.533 1.00 83.56 97 GLU A N 1
ATOM 743 C CA . GLU A 1 97 ? 6.514 -11.111 3.411 1.00 83.56 97 GLU A CA 1
ATOM 744 C C . GLU A 1 97 ? 5.305 -11.871 2.869 1.00 83.56 97 GLU A C 1
ATOM 746 O O . GLU A 1 97 ? 4.620 -12.536 3.634 1.00 83.56 97 GLU A O 1
ATOM 751 N N . LEU A 1 98 ? 5.057 -11.810 1.558 1.00 81.50 98 LEU A N 1
ATOM 752 C CA . LEU A 1 98 ? 3.924 -12.500 0.949 1.00 81.50 98 LEU A CA 1
ATOM 753 C C . LEU A 1 98 ? 3.988 -14.017 1.157 1.00 81.50 98 LEU A C 1
ATOM 755 O O . LEU A 1 98 ? 2.966 -14.615 1.482 1.00 81.50 98 LEU A O 1
ATOM 759 N N . ASP A 1 99 ? 5.171 -14.618 1.021 1.00 82.88 99 ASP A N 1
ATOM 760 C CA . ASP A 1 99 ? 5.365 -16.061 1.206 1.00 82.88 99 ASP A CA 1
ATOM 761 C C . ASP A 1 99 ? 5.017 -16.508 2.645 1.00 82.88 99 ASP A C 1
ATOM 763 O O . ASP A 1 99 ? 4.539 -17.621 2.847 1.00 82.88 99 ASP A O 1
ATOM 767 N N . ASN A 1 100 ? 5.150 -15.616 3.634 1.00 81.19 100 ASN A N 1
ATOM 768 C CA . ASN A 1 100 ? 4.736 -15.862 5.023 1.00 81.19 100 ASN A CA 1
ATOM 769 C C . ASN A 1 100 ? 3.241 -15.594 5.280 1.00 81.19 100 ASN A C 1
ATOM 771 O O . ASN A 1 100 ? 2.714 -15.977 6.319 1.00 81.19 100 ASN A O 1
ATOM 775 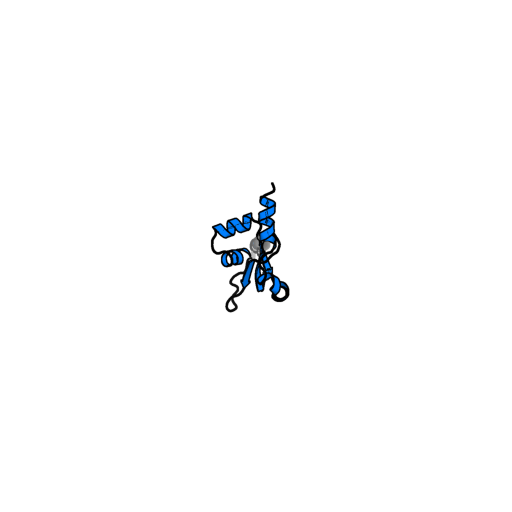N N . LEU A 1 101 ? 2.554 -14.913 4.358 1.00 75.06 101 LEU A N 1
ATOM 776 C CA . LEU A 1 101 ? 1.149 -14.509 4.489 1.00 75.06 101 LEU A CA 1
ATOM 777 C C . LEU A 1 101 ? 0.205 -15.384 3.649 1.00 75.06 101 LEU A C 1
ATOM 779 O O . LEU A 1 101 ? -0.997 -15.131 3.635 1.00 75.06 101 LEU A O 1
ATOM 783 N N . VAL A 1 102 ? 0.718 -16.409 2.956 1.00 69.94 102 VAL A N 1
ATOM 784 C CA . VAL A 1 102 ? -0.057 -17.278 2.045 1.00 69.94 102 VAL A CA 1
ATOM 785 C C . VAL A 1 102 ? -1.289 -17.883 2.730 1.00 69.94 102 VAL A C 1
ATOM 787 O O . VAL A 1 102 ? -2.368 -17.929 2.137 1.00 69.94 102 VAL A O 1
ATOM 790 N N . GLU A 1 103 ? -1.173 -18.276 3.998 1.00 66.44 103 GLU A N 1
ATOM 791 C CA . GLU A 1 103 ? -2.288 -18.849 4.766 1.00 66.44 103 GLU A CA 1
ATOM 792 C C . GLU A 1 103 ? -3.421 -17.838 5.030 1.00 66.44 103 GLU A C 1
ATOM 794 O O . GLU A 1 103 ? -4.597 -18.210 5.062 1.00 66.44 103 GLU A O 1
ATOM 799 N N . LEU A 1 104 ? -3.104 -16.542 5.117 1.00 67.06 104 LEU A N 1
ATOM 800 C CA . LEU A 1 104 ? -4.087 -15.480 5.360 1.00 67.06 104 LEU A CA 1
ATOM 801 C C . LEU A 1 104 ? -4.919 -15.125 4.122 1.00 67.06 104 LEU A C 1
ATOM 803 O O . LEU A 1 104 ? -5.984 -14.538 4.271 1.00 67.06 104 LEU A O 1
ATOM 807 N N . PHE A 1 105 ? -4.477 -15.493 2.914 1.00 66.25 105 PHE A N 1
ATOM 808 C CA . PHE A 1 105 ? -5.276 -15.322 1.690 1.00 66.25 105 PHE A CA 1
ATOM 809 C C . PHE A 1 105 ? -6.320 -16.417 1.490 1.00 66.25 105 PHE A C 1
ATOM 811 O O . PHE A 1 105 ? -7.277 -16.235 0.739 1.00 66.25 105 PHE A O 1
ATOM 818 N N . THR A 1 106 ? -6.107 -17.581 2.101 1.00 61.66 106 THR A N 1
ATOM 819 C CA . THR A 1 106 ? -6.932 -18.775 1.861 1.00 61.66 106 THR A CA 1
ATOM 820 C C . THR A 1 106 ? -8.034 -18.946 2.901 1.00 61.66 106 THR A C 1
ATOM 822 O O . THR A 1 106 ? -9.023 -19.635 2.646 1.00 61.66 106 THR A O 1
ATOM 825 N N . THR A 1 107 ? -7.912 -18.267 4.042 1.00 65.75 107 THR A N 1
ATOM 826 C CA . THR A 1 107 ? -8.867 -18.355 5.146 1.00 65.75 107 THR A CA 1
ATOM 827 C C . THR A 1 107 ? -9.748 -17.110 5.173 1.00 65.75 107 THR A C 1
ATOM 829 O O . THR A 1 107 ? -9.248 -15.989 5.246 1.00 65.75 107 THR A O 1
ATOM 832 N N . LYS A 1 108 ? -11.077 -17.285 5.125 1.00 66.31 108 LYS A N 1
ATOM 833 C CA . LYS A 1 108 ? -12.014 -16.165 5.314 1.00 66.31 108 LYS A CA 1
ATOM 834 C C . LYS A 1 108 ? -11.757 -15.503 6.666 1.00 66.31 108 LYS A C 1
ATOM 836 O O . LYS A 1 108 ? -11.569 -16.203 7.656 1.00 66.31 108 LYS A O 1
ATOM 841 N N . CYS A 1 109 ? -11.809 -14.172 6.697 1.00 67.12 109 CYS A N 1
ATOM 842 C CA . CYS A 1 109 ? -11.644 -13.382 7.913 1.00 67.12 109 CYS A CA 1
ATOM 843 C C . CYS A 1 109 ? -12.576 -13.886 9.033 1.00 67.12 109 CYS A C 1
ATOM 845 O O . CYS A 1 109 ? -13.795 -13.724 8.906 1.00 67.12 109 CYS A O 1
ATOM 847 N N . PRO A 1 110 ? -12.042 -14.471 10.122 1.00 66.44 110 PRO A N 1
ATOM 848 C CA . PRO A 1 110 ? -12.866 -14.964 11.223 1.00 66.44 110 PRO A CA 1
ATOM 849 C C . PRO A 1 110 ? -13.525 -13.809 11.993 1.00 66.44 110 PRO A C 1
ATOM 851 O O . PRO A 1 110 ? -14.641 -13.945 12.482 1.00 66.44 110 PRO A O 1
ATOM 854 N N . HIS A 1 111 ? -12.897 -12.630 11.997 1.00 66.44 111 HIS A N 1
ATOM 855 C CA . HIS A 1 111 ? -13.380 -11.438 12.699 1.00 66.44 111 HIS A CA 1
ATOM 856 C C . HIS A 1 111 ? -14.618 -10.793 12.052 1.00 66.44 111 HIS A C 1
ATOM 858 O O . HIS A 1 111 ? -15.327 -10.039 12.710 1.00 66.44 111 HIS A O 1
ATOM 864 N N . ASN A 1 112 ? -14.931 -11.111 10.787 1.00 58.34 112 ASN A N 1
ATOM 865 C CA . ASN A 1 112 ? -16.192 -10.677 10.172 1.00 58.34 112 ASN A CA 1
ATOM 866 C C . ASN A 1 112 ? -17.414 -11.396 10.773 1.00 58.34 112 ASN A C 1
ATOM 868 O O . ASN A 1 112 ? -18.529 -10.908 10.612 1.00 58.34 112 ASN A O 1
ATOM 872 N N . ALA A 1 113 ? -17.231 -12.537 11.451 1.00 51.66 113 ALA A N 1
ATOM 873 C CA . ALA A 1 113 ? -18.318 -13.221 12.150 1.00 51.66 113 ALA A CA 1
ATOM 874 C C . ALA A 1 113 ? -18.593 -12.616 13.540 1.00 51.66 113 ALA A C 1
ATOM 876 O O . ALA A 1 113 ? -19.748 -12.554 13.949 1.00 51.66 113 ALA A O 1
ATOM 877 N N . GLU A 1 114 ? -17.563 -12.129 14.239 1.00 45.19 114 GLU A N 1
ATOM 878 C CA . GLU A 1 114 ? -17.696 -11.522 15.576 1.00 45.19 114 GLU A CA 1
ATOM 879 C C . GLU A 1 114 ? -18.066 -10.031 15.531 1.00 45.19 114 GLU A C 1
ATOM 881 O O . GLU A 1 114 ? -18.849 -9.581 16.366 1.00 45.19 114 GLU A O 1
ATOM 886 N N . ALA A 1 115 ? -17.631 -9.274 14.514 1.00 45.62 115 ALA A N 1
ATOM 887 C CA . ALA A 1 115 ? -18.036 -7.871 14.347 1.00 45.62 115 ALA A CA 1
ATOM 888 C C . ALA A 1 115 ? -19.560 -7.699 14.159 1.00 45.62 115 ALA A C 1
ATOM 890 O O . ALA A 1 115 ? -20.125 -6.679 14.543 1.00 45.62 115 ALA A O 1
ATOM 891 N N . ALA A 1 116 ? -20.246 -8.719 13.627 1.00 43.47 116 ALA A N 1
ATOM 892 C CA . ALA A 1 116 ? -21.706 -8.734 13.517 1.00 43.47 116 ALA A CA 1
ATOM 893 C C . ALA A 1 116 ? -22.429 -8.963 14.864 1.00 43.47 116 ALA A C 1
ATOM 895 O O . ALA A 1 116 ? -23.631 -8.719 14.955 1.00 43.47 116 ALA A O 1
ATOM 896 N N . LEU A 1 117 ? -21.725 -9.441 15.898 1.00 45.66 117 LEU A N 1
ATOM 897 C CA . LEU A 1 117 ? -22.268 -9.687 17.239 1.00 45.66 117 LEU A CA 1
ATOM 898 C C . LEU A 1 117 ? -22.018 -8.513 18.201 1.00 45.66 117 LEU A C 1
ATOM 900 O O . LEU A 1 117 ? -22.881 -8.228 19.031 1.00 45.66 117 LEU A O 1
ATOM 904 N N . GLU A 1 118 ? -20.905 -7.784 18.074 1.00 45.12 118 GLU A N 1
ATOM 905 C CA . GLU A 1 118 ? -20.649 -6.608 18.925 1.00 45.12 118 GLU A CA 1
ATOM 906 C C . GLU A 1 118 ? -21.531 -5.394 18.575 1.00 45.12 118 GLU A C 1
ATOM 908 O O . GLU A 1 118 ? -21.959 -4.689 19.487 1.00 45.12 118 GLU A O 1
ATOM 913 N N . GLU A 1 119 ? -21.920 -5.190 17.306 1.00 47.31 119 GLU A N 1
ATOM 914 C CA . GLU A 1 119 ? -22.904 -4.148 16.932 1.00 47.31 119 GLU A CA 1
ATOM 915 C C . GLU A 1 119 ? -24.339 -4.458 17.407 1.00 47.31 119 GLU A C 1
ATOM 917 O O . GLU A 1 119 ? -25.182 -3.565 17.439 1.00 47.31 119 GLU A O 1
ATOM 922 N N . ALA A 1 120 ? -24.640 -5.701 17.801 1.00 45.78 120 ALA A N 1
ATOM 923 C CA . ALA A 1 120 ? -25.954 -6.090 18.323 1.00 45.78 120 ALA A CA 1
ATOM 924 C C . ALA A 1 120 ? -26.083 -5.925 19.852 1.00 45.78 120 ALA A C 1
ATOM 926 O O . ALA A 1 120 ? -27.140 -6.232 20.408 1.00 45.78 120 ALA A O 1
ATOM 927 N N . THR A 1 121 ? -25.026 -5.459 20.532 1.00 47.66 121 THR A N 1
ATOM 928 C CA . THR A 1 121 ? -24.962 -5.386 22.005 1.00 47.66 121 THR A CA 1
ATOM 929 C C . THR A 1 121 ? -24.679 -3.972 22.545 1.00 47.66 121 THR A C 1
ATOM 931 O O . THR A 1 121 ? -24.246 -3.831 23.689 1.00 47.66 121 THR A O 1
ATOM 934 N N . GLN A 1 122 ? -24.936 -2.920 21.756 1.00 45.47 122 GLN A N 1
ATOM 935 C CA . GLN A 1 122 ? -24.900 -1.517 22.207 1.00 45.47 1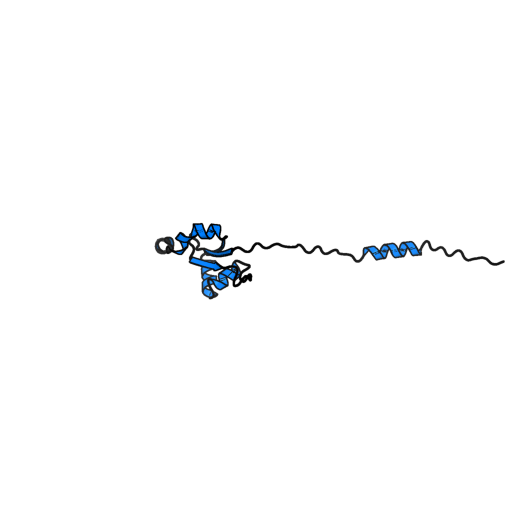22 GLN A CA 1
ATOM 936 C C . GLN A 1 122 ? -26.253 -0.824 22.058 1.00 45.47 122 GLN A C 1
ATOM 938 O O . GLN A 1 122 ? -26.910 -1.013 21.011 1.00 45.47 122 GLN A O 1
#